Protein AF-A0A349PXX0-F1 (afdb_monomer)

pLDDT: mean 90.98, std 9.56, range [55.44, 97.25]

Secondary structure (DSSP, 8-state):
--HHHHHHHHHHHHHH---HHHHHHHHHHHHS----GGGGS-HHHHHHHHHHHHHHHTT----HHHHHGGG-

Solvent-accessible surface area (backbone atoms only — not comparable to full-atom values): 4492 Å² total; per-residue (Å²): 136,60,66,72,60,53,52,54,53,53,52,50,56,58,73,73,52,85,56,63,69,59,54,52,52,53,49,45,62,71,67,52,60,78,69,48,74,72,77,71,47,52,71,69,56,49,51,53,51,52,52,52,50,53,31,50,76,72,61,68,69,77,57,66,70,75,67,46,61,88,79,111

Radius of gyration: 23.53 Å; Cα contacts (8 Å, |Δi|>4): 10; chains: 1; bounding box: 51×35×53 Å

Structure (mmCIF, N/CA/C/O backbone):
data_AF-A0A349PXX0-F1
#
_entry.id   AF-A0A349PXX0-F1
#
loop_
_atom_site.group_PDB
_atom_site.id
_atom_site.type_symbol
_atom_site.label_atom_id
_atom_site.label_alt_id
_atom_site.label_comp_id
_atom_site.label_asym_id
_atom_site.label_entity_id
_atom_site.label_seq_id
_atom_site.pdbx_PDB_ins_code
_atom_site.Cartn_x
_atom_site.Cartn_y
_atom_site.Cartn_z
_atom_site.occupancy
_atom_site.B_iso_or_equiv
_atom_site.auth_seq_id
_atom_site.auth_comp_id
_atom_site.auth_asym_id
_atom_site.auth_atom_id
_atom_site.pdbx_PDB_model_num
ATOM 1 N N . MET A 1 1 ? -2.428 -21.890 8.717 1.00 74.56 1 MET A N 1
ATOM 2 C CA . MET A 1 1 ? -3.219 -20.797 9.329 1.00 74.56 1 MET A CA 1
ATOM 3 C C . MET A 1 1 ? -4.555 -20.704 8.608 1.00 74.56 1 MET A C 1
ATOM 5 O O . MET A 1 1 ? -4.544 -20.640 7.386 1.00 74.56 1 MET A O 1
ATOM 9 N N . ASN A 1 2 ? -5.686 -20.744 9.318 1.00 94.44 2 ASN A N 1
ATOM 10 C CA . ASN A 1 2 ? -7.003 -20.557 8.700 1.00 94.44 2 ASN A CA 1
ATOM 11 C C . ASN A 1 2 ? -7.381 -19.071 8.770 1.00 94.44 2 ASN A C 1
ATOM 13 O O . ASN A 1 2 ? -7.732 -18.567 9.833 1.00 94.44 2 ASN A O 1
ATOM 17 N N . ILE A 1 3 ? -7.299 -18.376 7.635 1.00 93.62 3 ILE A N 1
ATOM 18 C CA . ILE A 1 3 ? -7.513 -16.924 7.553 1.00 93.62 3 ILE A CA 1
ATOM 19 C C . ILE A 1 3 ? -8.923 -16.514 7.998 1.00 93.62 3 ILE A C 1
ATOM 21 O O . ILE A 1 3 ? -9.079 -15.482 8.645 1.00 93.62 3 ILE A O 1
ATOM 25 N N . ALA A 1 4 ? -9.951 -17.306 7.682 1.00 94.12 4 ALA A N 1
ATOM 26 C CA . ALA A 1 4 ? -11.327 -16.993 8.070 1.00 94.12 4 ALA A CA 1
ATOM 27 C C . ALA A 1 4 ? -11.522 -17.082 9.592 1.00 94.12 4 ALA A C 1
ATOM 29 O O . ALA A 1 4 ? -12.176 -16.226 10.194 1.00 94.12 4 ALA A O 1
ATOM 30 N N . LEU A 1 5 ? -10.893 -18.082 10.219 1.00 96.44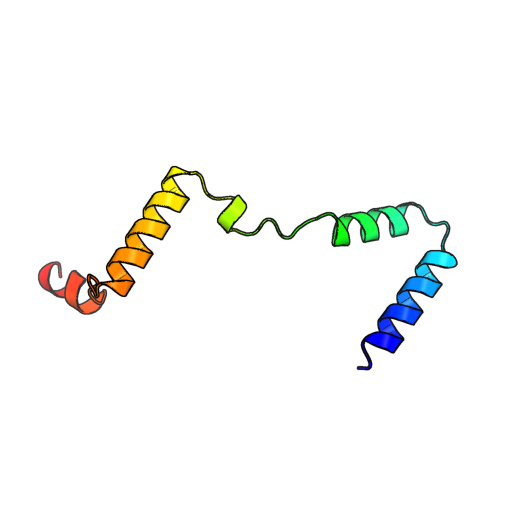 5 LEU A N 1
ATOM 31 C CA . LEU A 1 5 ? -10.909 -18.241 11.670 1.00 96.44 5 LEU A CA 1
ATOM 32 C C . LEU A 1 5 ? -10.181 -17.086 12.371 1.00 96.44 5 LEU A C 1
ATOM 34 O O . LEU A 1 5 ? -10.713 -16.515 13.31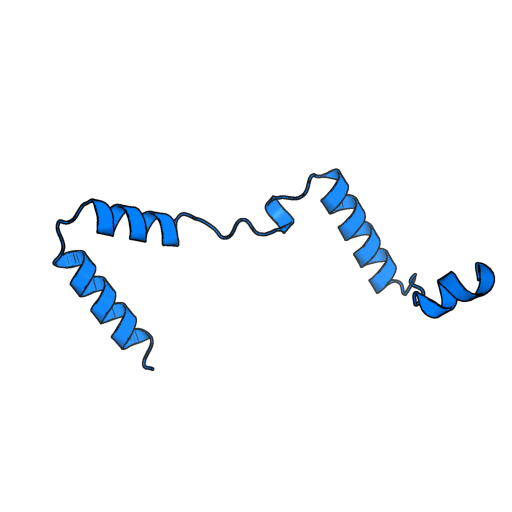7 1.00 96.44 5 LEU A O 1
ATOM 38 N N . GLU A 1 6 ? -8.995 -16.708 11.892 1.00 96.06 6 GLU A N 1
ATOM 39 C CA . GLU A 1 6 ? -8.226 -15.602 12.477 1.00 96.06 6 GLU A CA 1
ATOM 40 C C . GLU A 1 6 ? -8.942 -14.251 12.326 1.00 96.06 6 GLU A C 1
ATOM 42 O O . GLU A 1 6 ? -9.000 -13.478 13.280 1.00 96.06 6 GLU A O 1
ATOM 47 N N . LYS A 1 7 ? -9.592 -13.992 11.182 1.00 94.19 7 LYS A N 1
ATOM 48 C CA . LYS A 1 7 ? -10.449 -12.805 11.008 1.00 94.19 7 LYS A CA 1
ATOM 49 C C . LYS A 1 7 ? -11.582 -12.759 12.032 1.00 94.19 7 LYS A C 1
ATOM 51 O O . LYS A 1 7 ? -11.817 -11.715 12.628 1.00 94.19 7 LYS A O 1
ATOM 56 N N . SER A 1 8 ? -12.248 -13.890 12.261 1.00 96.50 8 SER A N 1
ATOM 57 C CA . SER A 1 8 ? -13.352 -13.972 13.226 1.00 96.50 8 SER A CA 1
ATOM 58 C C . SER A 1 8 ? -12.880 -13.689 14.656 1.00 96.50 8 SER A C 1
ATOM 60 O O . SER A 1 8 ? -13.549 -12.973 15.395 1.00 96.50 8 SER A O 1
ATOM 62 N N . LYS A 1 9 ? -11.696 -14.187 15.040 1.00 95.94 9 LYS A N 1
ATOM 63 C CA . LYS A 1 9 ? -11.086 -13.882 16.346 1.00 95.94 9 LYS A CA 1
ATOM 64 C C . LYS A 1 9 ? -10.764 -12.394 16.501 1.00 95.94 9 LYS A C 1
ATOM 66 O O . LYS A 1 9 ? -11.033 -11.832 17.554 1.00 95.94 9 LYS A O 1
ATOM 71 N N . LEU A 1 10 ? -10.217 -11.758 15.463 1.00 95.38 10 LEU A N 1
ATOM 72 C CA . LEU A 1 10 ? -9.898 -10.327 15.487 1.00 95.38 10 LEU A CA 1
ATOM 73 C C . LEU A 1 10 ? -11.148 -9.452 15.628 1.00 95.38 10 LEU A C 1
ATOM 75 O O . LEU A 1 10 ? -11.120 -8.491 16.389 1.00 95.38 10 LEU A O 1
ATOM 79 N N . ILE A 1 11 ? -12.240 -9.798 14.938 1.00 95.00 11 ILE A N 1
ATOM 80 C CA . ILE A 1 11 ? -13.525 -9.094 15.078 1.00 95.00 11 ILE A CA 1
ATOM 81 C C . ILE A 1 11 ? -14.019 -9.188 16.521 1.00 95.00 11 ILE A C 1
ATOM 83 O O . ILE A 1 11 ? -14.365 -8.172 17.109 1.00 95.00 11 ILE A O 1
ATOM 87 N N . ARG A 1 12 ? -13.963 -10.378 17.123 1.00 96.94 12 ARG A N 1
ATOM 88 C CA . ARG A 1 12 ? -14.397 -10.567 18.508 1.00 96.94 12 ARG A CA 1
ATOM 89 C C . ARG A 1 12 ? -13.580 -9.740 19.507 1.00 96.94 12 ARG A C 1
ATOM 91 O O . ARG A 1 12 ? -14.152 -9.104 20.380 1.00 96.94 12 ARG A O 1
ATOM 98 N N . LEU A 1 13 ? -12.256 -9.694 19.350 1.00 96.62 13 LEU A N 1
ATOM 99 C CA . LEU A 1 13 ? -11.396 -8.846 20.188 1.00 96.62 13 LEU A CA 1
ATOM 100 C C . LEU A 1 13 ? -11.708 -7.350 20.022 1.00 96.62 13 LEU A C 1
ATOM 102 O O . LEU A 1 13 ? -11.601 -6.593 20.983 1.00 96.62 13 LEU A O 1
ATOM 106 N N . LEU A 1 14 ? -12.089 -6.926 18.813 1.00 95.25 14 LEU A N 1
ATOM 107 C CA . LEU A 1 14 ? -12.515 -5.555 18.529 1.00 95.25 14 LEU A CA 1
ATOM 108 C C . LEU A 1 14 ? -13.878 -5.219 19.147 1.00 95.25 14 LEU A C 1
ATOM 110 O O . LEU A 1 14 ? -14.065 -4.094 19.592 1.00 95.25 14 LEU A O 1
ATOM 114 N N . GLU A 1 15 ? -14.813 -6.167 19.173 1.00 95.81 15 GLU A N 1
ATOM 115 C CA . GLU A 1 15 ? -16.128 -5.998 19.808 1.00 95.81 15 GLU A CA 1
ATOM 116 C C . GLU A 1 15 ? -16.032 -5.942 21.338 1.00 95.81 15 GLU A C 1
ATOM 118 O O . GLU A 1 15 ? -16.794 -5.226 21.981 1.00 95.81 15 GLU A O 1
ATOM 123 N N . GLU A 1 16 ? -15.102 -6.697 21.927 1.00 97.00 16 GLU A N 1
ATOM 124 C CA . GLU A 1 16 ? -14.932 -6.798 23.380 1.00 97.00 16 GLU A CA 1
ATOM 125 C C . GLU A 1 16 ? -14.088 -5.651 23.975 1.00 97.00 16 GLU A C 1
ATOM 127 O O . GLU A 1 16 ? -14.147 -5.408 25.183 1.00 97.00 16 GLU A O 1
ATOM 132 N N . THR A 1 17 ? -13.303 -4.932 23.163 1.00 95.06 17 THR A N 1
ATOM 133 C CA . THR A 1 17 ? -12.424 -3.856 23.646 1.00 95.06 17 THR A CA 1
ATOM 134 C C . THR A 1 17 ? -13.098 -2.484 23.618 1.00 95.06 17 THR A C 1
ATOM 136 O O . THR A 1 17 ? -13.682 -2.075 22.620 1.00 95.06 17 THR A O 1
ATOM 139 N N . ASN A 1 18 ? -12.942 -1.730 24.708 1.00 95.69 18 ASN A N 1
ATOM 140 C CA . ASN A 1 18 ? -13.299 -0.308 24.785 1.00 95.69 18 ASN A CA 1
ATOM 141 C C . ASN A 1 18 ? -12.057 0.601 24.780 1.00 95.69 18 ASN A C 1
ATOM 143 O O . ASN A 1 18 ? -12.164 1.801 25.020 1.00 95.69 18 ASN A O 1
ATOM 147 N N . ASP A 1 19 ? -10.866 0.039 24.555 1.00 96.94 19 ASP A N 1
ATOM 148 C CA . ASP A 1 19 ? -9.627 0.810 24.518 1.00 96.94 19 ASP A CA 1
ATOM 149 C C . ASP A 1 19 ? -9.547 1.616 23.213 1.00 96.94 19 ASP A C 1
ATOM 151 O O . ASP A 1 19 ? -9.253 1.091 22.131 1.00 96.94 19 ASP A O 1
ATOM 155 N N . GLU A 1 20 ? -9.804 2.919 23.322 1.00 95.38 20 GLU A N 1
ATOM 156 C CA . GLU A 1 20 ? -9.789 3.851 22.194 1.00 95.38 20 GLU A CA 1
ATOM 157 C C . GLU A 1 20 ? -8.445 3.862 21.448 1.00 95.38 20 GLU A C 1
ATOM 159 O O . GLU A 1 20 ? -8.421 4.042 20.226 1.00 95.38 20 GLU A O 1
ATOM 164 N N . SER A 1 21 ? -7.326 3.618 22.141 1.00 94.94 21 SER A N 1
ATOM 165 C CA . SER A 1 21 ? -5.988 3.616 21.539 1.00 94.94 21 SER A CA 1
ATOM 166 C C . SER A 1 21 ? -5.778 2.419 20.605 1.00 94.94 21 SER A C 1
ATOM 168 O O . SER A 1 21 ? -5.199 2.563 19.519 1.00 94.94 21 SER A O 1
ATOM 170 N N . ILE A 1 22 ? -6.323 1.254 20.972 1.00 94.19 22 ILE A N 1
ATOM 171 C CA . ILE A 1 22 ? -6.299 0.036 20.152 1.00 94.19 22 ILE A CA 1
ATOM 172 C C . ILE A 1 22 ? -7.175 0.235 18.914 1.00 94.19 22 ILE A C 1
ATOM 174 O O . ILE A 1 22 ? -6.730 -0.013 17.789 1.00 94.19 22 ILE A O 1
ATOM 178 N N . ILE A 1 23 ? 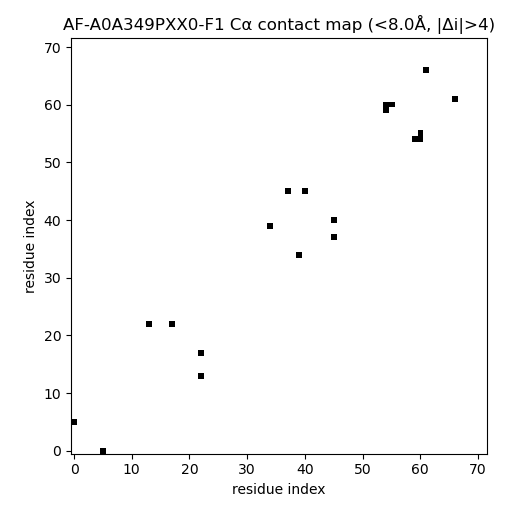-8.394 0.747 19.099 1.00 95.06 23 ILE A N 1
ATOM 179 C CA . ILE A 1 23 ? -9.342 0.995 18.004 1.00 95.06 23 ILE A CA 1
ATOM 180 C C . ILE A 1 23 ? -8.761 2.004 17.004 1.00 95.06 23 ILE A C 1
ATOM 182 O O . ILE A 1 23 ? -8.808 1.775 15.792 1.00 95.06 23 ILE A O 1
ATOM 186 N N . ALA A 1 24 ? -8.169 3.101 17.488 1.00 92.88 24 ALA A N 1
ATOM 187 C CA . ALA A 1 24 ? -7.536 4.114 16.646 1.00 92.88 24 ALA A CA 1
ATOM 188 C C . ALA A 1 24 ? -6.348 3.550 15.851 1.00 92.88 24 ALA A C 1
ATOM 190 O O . ALA A 1 24 ? -6.216 3.823 14.654 1.00 92.88 24 ALA A O 1
ATOM 191 N N . SER A 1 25 ? -5.516 2.722 16.484 1.00 91.56 25 SER A N 1
ATOM 192 C CA . SER A 1 25 ? -4.366 2.081 15.837 1.00 91.56 25 SER A CA 1
ATOM 193 C C . SER A 1 25 ? -4.796 1.120 14.728 1.00 91.56 25 SER A C 1
ATOM 195 O O . SER A 1 25 ? -4.251 1.163 13.625 1.00 91.56 25 SER A O 1
ATOM 197 N N . ILE A 1 26 ? -5.823 0.302 14.973 1.00 90.75 26 ILE A N 1
ATOM 198 C CA . ILE A 1 26 ? -6.364 -0.626 13.972 1.00 90.75 26 ILE A CA 1
ATOM 199 C C . ILE A 1 26 ? -7.020 0.138 12.821 1.00 90.75 26 ILE A C 1
ATOM 201 O O . ILE A 1 26 ? -6.757 -0.173 11.658 1.00 90.75 26 ILE A O 1
ATOM 205 N N . LYS A 1 27 ? -7.795 1.193 13.117 1.00 88.38 27 LYS A N 1
ATOM 206 C CA . LYS A 1 27 ? -8.304 2.111 12.087 1.00 88.38 27 LYS A CA 1
ATOM 207 C C . LYS A 1 27 ? -7.168 2.625 11.220 1.00 88.38 27 LYS A C 1
ATOM 209 O O . LYS A 1 27 ? -7.260 2.496 10.008 1.00 88.38 27 LYS A O 1
ATOM 214 N N . LYS A 1 28 ? -6.087 3.130 11.822 1.00 87.44 28 LYS A N 1
ATOM 215 C CA . LYS A 1 28 ? -4.922 3.627 11.087 1.00 87.44 28 LYS A CA 1
ATOM 216 C C . LYS A 1 28 ? -4.322 2.557 10.179 1.00 87.44 28 LYS A C 1
ATOM 218 O O . LYS A 1 2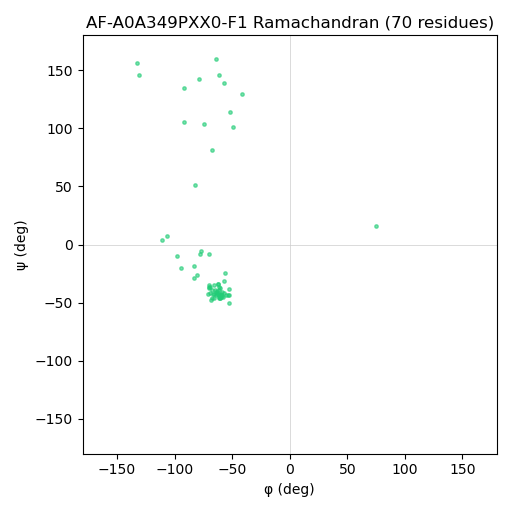8 ? -3.998 2.880 9.049 1.00 87.44 28 LYS A O 1
ATOM 223 N N . ILE A 1 29 ? -4.205 1.302 10.604 1.00 85.38 29 ILE A N 1
ATOM 224 C CA . ILE A 1 29 ? -3.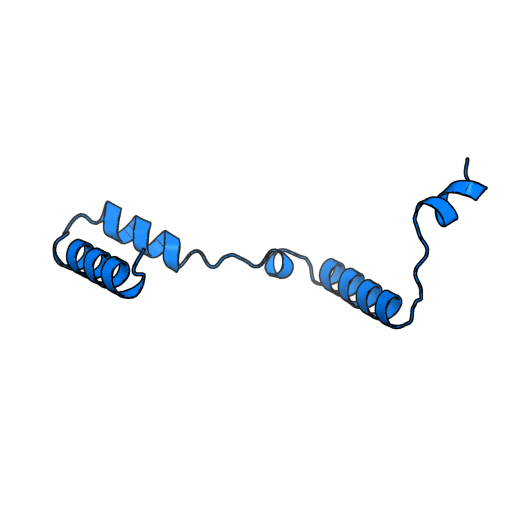671 0.224 9.749 1.00 85.38 29 ILE A CA 1
ATOM 225 C C . ILE A 1 29 ? -4.538 0.013 8.497 1.00 85.38 29 ILE A C 1
ATOM 227 O O . ILE A 1 29 ? -3.999 -0.187 7.413 1.00 85.38 29 ILE A O 1
ATOM 231 N N . PHE A 1 30 ? -5.865 0.090 8.625 1.00 81.56 30 PHE A N 1
ATOM 232 C CA . PHE A 1 30 ? -6.788 -0.095 7.499 1.00 81.56 30 PHE A CA 1
ATOM 233 C C . PHE A 1 30 ? -7.007 1.169 6.653 1.00 81.56 30 PHE A C 1
ATOM 235 O O . PHE A 1 30 ? -7.300 1.058 5.464 1.00 81.56 30 PHE A O 1
ATOM 242 N N . THR A 1 31 ? -6.891 2.364 7.242 1.00 77.75 31 THR A N 1
ATOM 243 C CA . THR A 1 31 ? -7.096 3.654 6.557 1.00 77.75 31 THR A CA 1
ATOM 244 C C . THR A 1 31 ? -5.814 4.271 6.032 1.00 77.75 31 THR A C 1
ATOM 246 O O . THR A 1 31 ? -5.875 5.089 5.112 1.00 77.75 31 THR A O 1
ATOM 249 N N . THR A 1 32 ? -4.656 3.860 6.553 1.00 67.81 32 THR A N 1
ATOM 250 C CA . THR A 1 32 ? -3.384 4.013 5.852 1.00 67.81 32 THR A CA 1
ATOM 251 C C . THR A 1 32 ? -3.487 3.084 4.656 1.00 67.81 32 THR A C 1
ATOM 253 O O . THR A 1 32 ? -3.026 1.944 4.682 1.00 67.81 32 THR A O 1
ATOM 256 N N . LYS A 1 33 ? -4.151 3.564 3.595 1.00 56.59 33 LYS A N 1
ATOM 257 C CA . LYS A 1 33 ? -3.900 3.067 2.251 1.00 56.59 33 LYS A CA 1
ATOM 258 C C . LYS A 1 33 ? -2.386 2.930 2.179 1.00 56.59 33 LYS A C 1
ATOM 260 O O . LYS A 1 33 ? -1.676 3.873 2.538 1.00 56.59 33 LYS A O 1
ATOM 265 N N . LYS A 1 34 ? -1.890 1.773 1.742 1.00 57.09 34 LYS A N 1
ATOM 266 C CA . LYS A 1 34 ? -0.627 1.792 1.016 1.00 57.09 34 LYS A CA 1
ATOM 267 C C . LYS A 1 34 ? -0.848 2.8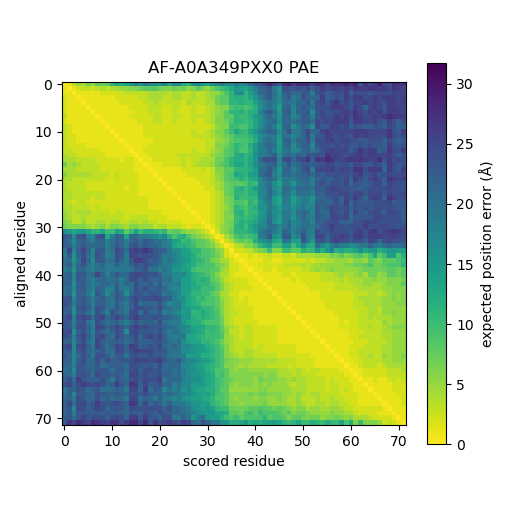77 -0.031 1.00 57.09 34 LYS A C 1
ATOM 269 O O . LYS A 1 34 ? -1.632 2.644 -0.945 1.00 57.09 34 LYS A O 1
ATOM 274 N N . LYS A 1 35 ? -0.325 4.088 0.193 1.00 55.44 35 LYS A N 1
ATOM 275 C CA . LYS A 1 35 ? -0.081 4.990 -0.919 1.00 55.44 35 LYS A CA 1
ATOM 276 C C . LYS A 1 35 ? 0.720 4.110 -1.848 1.00 55.44 35 LYS A C 1
ATOM 278 O O . LYS A 1 35 ? 1.741 3.557 -1.423 1.00 55.44 35 LYS A O 1
ATOM 283 N N . ASP A 1 36 ? 0.139 3.797 -2.996 1.00 68.00 36 ASP A N 1
ATOM 284 C CA . ASP A 1 36 ? 0.939 3.111 -3.981 1.00 68.00 36 ASP A CA 1
ATOM 285 C C . ASP A 1 36 ? 2.130 4.039 -4.221 1.00 68.00 36 ASP A C 1
ATOM 287 O O . ASP A 1 36 ? 1.963 5.259 -4.202 1.00 68.00 36 ASP A O 1
ATOM 291 N N . TRP A 1 37 ? 3.340 3.507 -4.341 1.00 82.62 37 TRP A N 1
ATOM 292 C CA . TRP A 1 37 ? 4.505 4.367 -4.593 1.00 82.62 37 TRP A CA 1
ATOM 293 C C . TRP A 1 37 ? 4.267 5.207 -5.864 1.00 82.62 37 TRP A C 1
ATOM 295 O O . TRP A 1 37 ? 4.783 6.312 -5.980 1.00 82.62 37 TRP A O 1
ATOM 305 N N . TRP A 1 38 ? 3.407 4.708 -6.762 1.00 84.38 38 TRP A N 1
ATOM 306 C CA . TRP A 1 38 ? 2.846 5.421 -7.904 1.00 84.38 38 TRP A CA 1
ATOM 307 C C . TRP A 1 38 ? 2.123 6.725 -7.528 1.00 84.38 38 TRP A C 1
ATOM 309 O O . TRP A 1 38 ? 2.361 7.757 -8.146 1.00 84.38 38 TRP A O 1
ATOM 319 N N . ASP A 1 39 ? 1.309 6.715 -6.468 1.00 82.69 39 ASP A N 1
ATOM 320 C CA . ASP A 1 39 ? 0.582 7.888 -5.956 1.00 82.69 39 ASP A CA 1
ATOM 321 C C . ASP A 1 39 ? 1.514 8.930 -5.299 1.00 82.69 39 ASP A C 1
ATOM 323 O O . ASP A 1 39 ? 1.068 10.008 -4.895 1.00 82.69 39 ASP A O 1
ATOM 327 N N . GLU A 1 40 ? 2.797 8.598 -5.117 1.00 87.81 40 GLU A N 1
ATOM 328 C CA . GLU A 1 40 ? 3.827 9.493 -4.576 1.00 87.81 40 GLU A CA 1
ATOM 329 C C . GLU A 1 40 ? 4.674 10.160 -5.666 1.00 87.81 40 GLU A C 1
ATOM 331 O O . GLU A 1 40 ? 5.419 11.094 -5.364 1.00 87.81 40 GLU A O 1
ATOM 336 N N . LEU A 1 41 ? 4.540 9.723 -6.920 1.00 90.44 41 LEU A N 1
ATOM 337 C CA . LEU A 1 41 ? 5.221 10.322 -8.061 1.00 90.44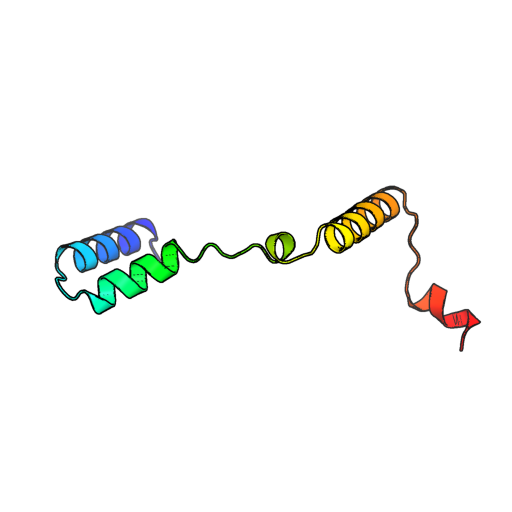 41 LEU A CA 1
ATOM 338 C C . LEU A 1 41 ? 4.526 11.604 -8.523 1.00 90.44 41 LEU A C 1
ATOM 340 O O . LEU A 1 41 ? 3.294 11.667 -8.569 1.00 90.44 41 LEU A O 1
ATOM 344 N N . SER A 1 42 ? 5.312 12.605 -8.928 1.00 94.38 42 SER A N 1
ATOM 345 C CA . SER A 1 42 ? 4.774 13.747 -9.675 1.00 94.38 42 SER A CA 1
ATOM 346 C C . SER A 1 42 ? 4.214 13.296 -11.027 1.00 94.38 42 SER A C 1
ATOM 348 O O . SER A 1 42 ? 4.607 12.253 -11.547 1.00 94.38 42 SER A O 1
ATOM 350 N N . GLU A 1 43 ? 3.333 14.102 -11.626 1.00 94.44 43 GLU A N 1
ATOM 351 C CA . GLU A 1 43 ? 2.816 13.843 -12.980 1.00 94.44 43 GLU A CA 1
ATOM 352 C C . GLU A 1 43 ? 3.964 13.642 -13.985 1.00 94.44 43 GLU A C 1
ATOM 354 O O . GLU A 1 43 ? 3.983 12.651 -14.703 1.00 94.44 43 GLU A O 1
ATOM 359 N N . GLU A 1 44 ? 5.001 14.483 -13.922 1.00 97.25 44 GLU A N 1
ATOM 360 C CA . GLU A 1 44 ? 6.200 14.356 -14.763 1.00 97.25 44 GLU A CA 1
ATOM 361 C C . GLU A 1 44 ? 6.923 13.008 -14.580 1.00 97.25 44 GLU A C 1
ATOM 363 O O . GLU A 1 44 ? 7.355 12.387 -15.548 1.00 97.25 44 GLU A O 1
ATOM 368 N N . GLN A 1 45 ? 7.044 12.515 -13.344 1.00 96.75 45 GLN A N 1
ATOM 369 C CA . GLN A 1 45 ? 7.667 11.215 -13.076 1.00 96.75 45 GLN A CA 1
ATOM 370 C C . GLN A 1 45 ? 6.813 10.051 -13.587 1.00 96.75 45 GLN A C 1
ATOM 372 O O . GLN A 1 45 ? 7.362 9.057 -14.065 1.00 96.75 45 GLN A O 1
ATOM 377 N N . GLN A 1 46 ? 5.487 10.165 -13.490 1.00 96.19 46 GLN A N 1
ATOM 378 C CA . GLN A 1 46 ? 4.566 9.178 -14.048 1.00 96.19 46 GLN A CA 1
ATOM 379 C C . GLN A 1 46 ? 4.652 9.160 -15.578 1.00 96.19 46 GLN A C 1
ATOM 381 O O . GLN A 1 46 ? 4.744 8.080 -16.159 1.00 96.19 46 GLN A O 1
ATOM 386 N N . ASP A 1 47 ? 4.711 10.327 -16.221 1.00 97.19 47 ASP A N 1
ATOM 387 C CA . ASP A 1 47 ? 4.848 10.462 -17.674 1.00 97.19 47 ASP A CA 1
ATOM 388 C C . ASP A 1 47 ? 6.154 9.838 -18.187 1.00 97.19 47 ASP A C 1
ATOM 390 O O . ASP A 1 47 ? 6.122 9.035 -19.120 1.00 97.19 47 ASP A O 1
ATOM 394 N N . ILE A 1 48 ? 7.288 10.106 -17.526 1.00 96.88 48 ILE A N 1
ATOM 395 C CA . ILE A 1 48 ? 8.592 9.504 -17.866 1.00 96.88 48 ILE A CA 1
ATOM 396 C C . ILE A 1 48 ? 8.547 7.972 -17.769 1.00 96.88 48 ILE A C 1
ATOM 398 O O . ILE A 1 48 ? 9.100 7.266 -18.618 1.00 96.88 48 ILE A O 1
ATOM 402 N N . LEU A 1 49 ? 7.916 7.435 -16.721 1.00 95.50 49 LEU A N 1
ATOM 403 C CA . LEU A 1 49 ? 7.800 5.987 -16.541 1.00 95.50 49 LEU A CA 1
ATOM 404 C C . LEU A 1 49 ? 6.867 5.360 -17.577 1.00 95.50 49 LEU A C 1
ATOM 406 O O . LEU A 1 49 ? 7.207 4.310 -18.117 1.00 95.50 49 LEU A O 1
ATOM 410 N N . ASN A 1 50 ? 5.739 6.001 -17.887 1.00 96.31 50 ASN A N 1
ATOM 411 C CA . ASN A 1 50 ? 4.823 5.549 -18.934 1.00 96.31 50 ASN A CA 1
ATOM 412 C C . ASN A 1 50 ? 5.521 5.513 -20.299 1.00 96.31 50 ASN A C 1
ATOM 414 O O . ASN A 1 50 ? 5.454 4.497 -20.989 1.00 96.31 50 ASN A O 1
ATOM 418 N N . GLU A 1 51 ? 6.268 6.563 -20.652 1.00 97.06 51 GLU A N 1
ATOM 419 C CA . GLU A 1 51 ? 7.068 6.594 -21.880 1.00 97.06 51 GLU A CA 1
ATOM 420 C C . GLU A 1 51 ? 8.110 5.464 -21.900 1.00 97.06 51 GLU A C 1
ATOM 422 O 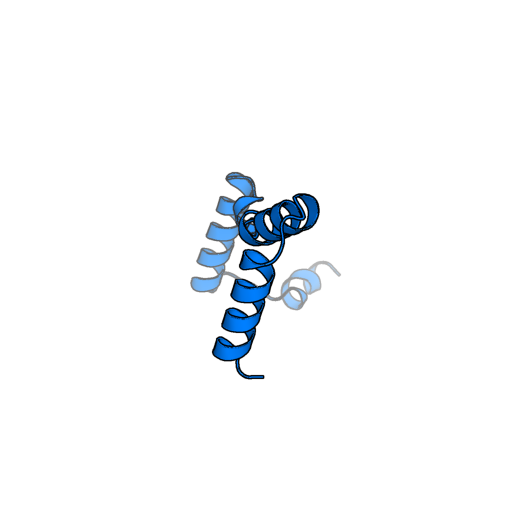O . GLU A 1 51 ? 8.229 4.740 -22.888 1.00 97.06 51 GLU A O 1
ATOM 427 N N . SER A 1 52 ? 8.825 5.254 -20.792 1.00 94.38 52 SER A N 1
ATOM 428 C CA . SER A 1 52 ? 9.822 4.179 -20.676 1.00 94.38 52 SER A CA 1
ATOM 429 C C . SER A 1 52 ? 9.204 2.783 -20.837 1.00 94.38 52 SER A C 1
ATOM 431 O O . SER A 1 52 ? 9.826 1.892 -21.419 1.00 94.38 52 SER A O 1
ATOM 433 N N . ILE A 1 53 ? 7.980 2.575 -20.338 1.00 95.50 53 ILE A N 1
ATOM 434 C CA . ILE A 1 53 ? 7.229 1.324 -20.512 1.00 95.50 53 ILE A CA 1
ATOM 435 C C . ILE A 1 53 ? 6.847 1.137 -21.984 1.00 95.50 53 ILE A C 1
ATOM 437 O O . ILE A 1 53 ? 7.083 0.061 -22.531 1.00 95.50 53 ILE A O 1
ATOM 441 N N . GLU A 1 54 ? 6.337 2.174 -22.654 1.00 97.25 54 GLU A N 1
ATOM 442 C CA . GLU A 1 54 ? 6.028 2.101 -24.086 1.00 97.25 54 GLU A CA 1
ATOM 443 C C . GLU A 1 54 ? 7.267 1.791 -24.936 1.00 97.25 54 GLU A C 1
ATOM 445 O O . GLU A 1 54 ? 7.206 0.969 -25.852 1.00 97.25 54 GLU A O 1
ATOM 450 N N . GLN A 1 55 ? 8.396 2.441 -24.645 1.00 96.69 55 GLN A N 1
ATOM 451 C CA . GLN A 1 55 ? 9.676 2.175 -25.306 1.00 96.69 55 GLN A CA 1
ATOM 452 C C . GLN A 1 55 ? 10.097 0.717 -25.089 1.00 96.69 55 GLN A C 1
ATOM 454 O O . GLN A 1 55 ? 10.486 0.027 -26.032 1.00 96.69 55 GLN A O 1
ATOM 459 N N . TYR A 1 56 ? 9.950 0.201 -23.866 1.00 94.19 56 TYR A N 1
ATOM 460 C CA . TYR A 1 56 ? 10.238 -1.197 -23.563 1.00 94.19 56 TYR A CA 1
ATOM 461 C C . TYR A 1 56 ? 9.362 -2.167 -24.372 1.00 94.19 56 TYR A C 1
ATOM 463 O O . TYR A 1 56 ? 9.889 -3.112 -24.962 1.00 94.19 56 TYR A O 1
ATOM 471 N N . GLU A 1 57 ? 8.052 -1.916 -24.465 1.00 95.00 57 GLU A N 1
ATOM 472 C CA . GLU A 1 57 ? 7.115 -2.724 -25.262 1.00 95.00 57 GLU A CA 1
ATOM 473 C C . GLU A 1 57 ? 7.444 -2.703 -26.761 1.00 95.00 57 GLU A C 1
ATOM 475 O O . GLU A 1 57 ? 7.298 -3.716 -27.449 1.00 95.00 57 GLU A O 1
ATOM 480 N N . LYS A 1 58 ? 7.951 -1.573 -27.264 1.00 96.69 58 LYS A N 1
ATOM 481 C CA . LYS A 1 58 ? 8.443 -1.415 -28.642 1.00 96.69 58 LYS A CA 1
ATOM 482 C C . LYS A 1 58 ? 9.829 -2.039 -28.865 1.00 96.69 58 LYS A C 1
ATOM 484 O O . LYS A 1 58 ? 10.303 -2.087 -29.998 1.00 96.69 58 LYS A O 1
ATOM 489 N N . GLY A 1 59 ? 10.481 -2.545 -27.815 1.00 95.56 59 GLY A N 1
ATOM 490 C CA . GLY A 1 59 ? 11.840 -3.088 -27.878 1.00 95.56 59 GLY A CA 1
ATOM 491 C C . GLY A 1 59 ? 12.930 -2.016 -27.976 1.00 95.56 59 GLY A C 1
ATOM 492 O O . GLY A 1 59 ? 14.074 -2.326 -28.309 1.00 95.56 59 GLY A O 1
ATOM 493 N N . GLU A 1 60 ? 12.599 -0.763 -27.675 1.00 95.94 60 GLU A N 1
ATOM 494 C CA . GLU A 1 60 ? 13.478 0.407 -27.709 1.00 95.94 60 GLU A CA 1
ATOM 495 C C . GLU A 1 60 ? 14.311 0.511 -26.422 1.00 95.94 60 GLU A C 1
ATOM 497 O O . GLU A 1 60 ? 14.367 1.540 -25.757 1.00 95.94 60 GLU A O 1
ATOM 502 N N . PHE A 1 61 ? 14.986 -0.576 -26.048 1.00 93.38 61 PHE A N 1
ATOM 503 C CA . PHE A 1 61 ? 15.871 -0.608 -24.887 1.00 93.38 61 PHE A CA 1
ATOM 504 C C . PHE A 1 61 ? 17.218 -1.248 -25.227 1.00 93.38 61 PHE A C 1
ATOM 506 O O . PHE A 1 61 ? 17.363 -2.051 -26.149 1.00 93.38 61 PHE A O 1
ATOM 513 N N . THR A 1 62 ? 18.242 -0.909 -24.448 1.00 93.75 62 THR A N 1
ATOM 514 C CA . THR A 1 62 ? 19.553 -1.558 -24.517 1.00 93.75 62 THR A CA 1
ATOM 515 C C . THR A 1 62 ? 20.000 -1.956 -23.120 1.00 93.75 62 THR A C 1
ATOM 517 O O . THR A 1 62 ? 19.729 -1.263 -22.144 1.00 93.75 62 THR A O 1
ATOM 520 N N . SER A 1 63 ? 20.714 -3.075 -23.008 1.00 94.50 63 SER A N 1
ATOM 521 C CA . SER A 1 63 ? 21.350 -3.450 -21.745 1.00 94.50 63 SER A CA 1
ATOM 522 C C . SER A 1 63 ? 22.369 -2.390 -21.328 1.00 94.50 63 SER A C 1
ATOM 524 O O . SER A 1 63 ? 23.094 -1.871 -22.187 1.00 94.50 63 SER A O 1
ATOM 526 N N . PHE A 1 64 ? 22.504 -2.175 -20.022 1.00 93.12 64 PHE A N 1
ATOM 527 C CA . PHE A 1 64 ? 23.514 -1.280 -19.461 1.00 93.12 64 PHE A CA 1
ATOM 528 C C . PHE A 1 64 ? 24.935 -1.617 -19.942 1.00 93.12 64 PHE A C 1
ATOM 530 O O . PHE A 1 64 ? 25.657 -0.723 -20.365 1.00 93.12 64 PHE A O 1
ATOM 537 N N . GLU A 1 65 ? 25.316 -2.900 -19.980 1.00 95.56 65 GLU A N 1
ATOM 538 C CA . GLU A 1 65 ? 26.644 -3.322 -20.457 1.00 95.56 65 GLU A CA 1
ATOM 539 C C . GLU A 1 65 ? 26.931 -2.864 -21.893 1.00 95.56 65 GLU A C 1
ATOM 541 O O . GLU A 1 65 ? 27.998 -2.327 -22.192 1.00 95.56 65 GLU A O 1
ATOM 546 N N . LYS A 1 66 ? 25.957 -3.036 -22.793 1.00 94.94 66 LYS A N 1
ATOM 547 C CA . LYS A 1 66 ? 26.067 -2.589 -24.188 1.00 94.94 66 LYS A CA 1
ATOM 548 C C . LYS A 1 66 ? 26.140 -1.064 -24.296 1.00 94.94 66 LYS A C 1
ATOM 550 O O . LYS A 1 66 ? 26.844 -0.568 -25.170 1.00 94.94 66 LYS A O 1
ATOM 555 N N . PHE A 1 67 ? 25.434 -0.345 -23.424 1.00 94.81 67 PHE A N 1
ATOM 556 C CA . PHE A 1 67 ? 25.450 1.116 -23.372 1.00 94.81 67 PHE A CA 1
ATOM 557 C C . PHE A 1 67 ? 26.776 1.674 -22.840 1.00 94.81 67 PHE A C 1
ATOM 559 O O . PHE A 1 67 ? 27.292 2.626 -23.409 1.00 94.81 67 PHE A O 1
ATOM 566 N N . ILE A 1 68 ? 27.346 1.087 -21.782 1.00 96.12 68 ILE A N 1
ATOM 567 C CA . ILE A 1 68 ? 28.529 1.636 -21.099 1.00 96.12 68 ILE A CA 1
ATOM 568 C C . ILE A 1 68 ? 29.845 1.305 -21.812 1.00 96.12 68 ILE A C 1
ATOM 570 O O . ILE A 1 68 ? 30.806 2.060 -21.717 1.00 96.12 68 ILE A O 1
ATOM 574 N N . LYS A 1 69 ? 29.896 0.202 -22.568 1.00 96.00 69 LYS A N 1
ATOM 575 C CA . LYS A 1 69 ? 31.107 -0.285 -23.249 1.00 96.00 69 LYS A CA 1
ATOM 576 C C . LYS A 1 69 ? 31.832 0.750 -24.136 1.00 96.00 69 LYS A C 1
ATOM 578 O O . LYS A 1 69 ? 33.055 0.715 -24.141 1.00 96.00 69 LYS A O 1
ATOM 583 N N . PRO A 1 70 ? 31.158 1.645 -24.885 1.00 94.69 70 PRO A N 1
ATOM 584 C CA . PRO A 1 70 ? 31.822 2.695 -25.668 1.00 94.69 70 PRO A CA 1
ATOM 585 C C . PRO A 1 70 ? 32.307 3.902 -24.842 1.00 94.69 70 PRO A C 1
ATOM 587 O O . PRO A 1 70 ? 32.964 4.778 -25.396 1.00 94.69 70 PRO A O 1
ATOM 590 N N . HIS A 1 71 ? 31.943 3.982 -23.559 1.00 92.06 71 HIS A N 1
ATOM 591 C 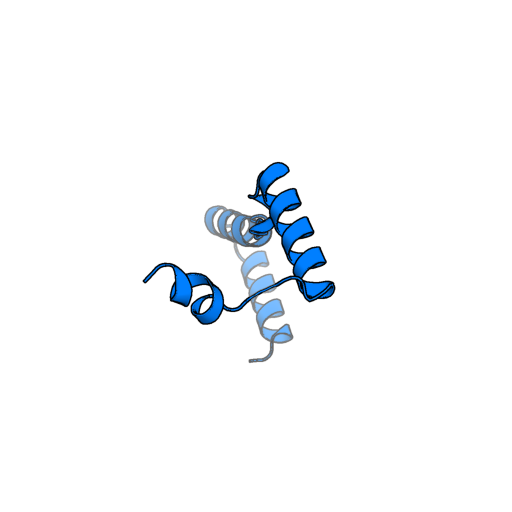CA . HIS A 1 71 ? 32.253 5.091 -22.648 1.00 92.06 71 HIS A CA 1
ATOM 592 C C . HIS A 1 71 ? 33.262 4.711 -21.547 1.00 92.06 71 HIS A C 1
ATOM 594 O O . HIS A 1 71 ? 33.536 5.527 -20.667 1.00 92.06 71 HIS A O 1
ATOM 600 N N . LEU A 1 72 ? 33.790 3.484 -21.600 1.00 84.88 72 LEU A N 1
ATOM 601 C CA . LEU A 1 72 ? 34.883 2.959 -20.775 1.00 84.88 72 LEU A CA 1
ATOM 602 C C . LEU A 1 72 ? 36.191 2.987 -21.567 1.00 84.88 72 LEU A C 1
ATOM 604 O O . LEU A 1 72 ? 37.231 3.285 -20.942 1.00 84.88 72 LEU A O 1
#

Mean predicted aligned error: 11.74 Å

Sequence (72 aa):
MNIALEKSKLIRLLEETNDESIIASIKKIFTTKKKDWWDELSEEQQDILNESIEQYEKGEFTSFEKFIKPHL

Foldseek 3Di:
DPPVVVVVVVVVVVVPDPPPVVVVVVCCVVVPDPCPVLVVDDPVRNVVVVVVVVCVVVVVDDDPCVVCVVVD